Protein AF-A0A6S6QTD7-F1 (afdb_monomer)

Mean predicted aligned error: 13.38 Å

Solvent-accessible surface area (backbone atoms only — not comparable to full-atom values): 5968 Å² total; per-residue (Å²): 138,90,84,83,90,82,87,88,80,79,79,80,79,80,77,73,82,68,73,76,76,71,72,73,74,55,53,52,58,64,57,50,21,53,51,44,23,52,53,42,41,59,74,39,66,87,57,56,75,91,73,38,46,66,54,18,21,49,49,28,15,54,54,50,46,66,72,48,50,72,68,54,37,47,63,60,82,76,80,80,58,76,87,46,47,66,56,49,54,49,29,62,71,70,34,88

Organism: NCBI:txid708113

Radius of gyration: 25.22 Å; Cα contacts (8 Å, |Δi|>4): 68; chains: 1; bounding box: 74×58×28 Å

pLDDT: mean 73.03, std 16.03, range [39.91, 90.19]

Structure (mmCIF, N/CA/C/O backbone):
data_AF-A0A6S6QTD7-F1
#
_entry.id   AF-A0A6S6QTD7-F1
#
loop_
_atom_site.group_PDB
_atom_site.id
_atom_site.type_symbol
_atom_site.label_atom_id
_atom_site.label_alt_id
_atom_site.label_comp_id
_atom_site.label_asym_id
_atom_site.label_entity_id
_atom_site.label_seq_id
_atom_site.pdbx_PDB_ins_code
_atom_site.Cartn_x
_atom_site.Cartn_y
_atom_site.Cartn_z
_atom_site.occupancy
_atom_site.B_iso_or_equiv
_atom_site.auth_seq_id
_atom_site.auth_comp_id
_atom_site.auth_asym_id
_atom_site.auth_atom_id
_atom_site.pdbx_PDB_model_num
ATOM 1 N N . MET A 1 1 ? -60.990 -48.020 -7.948 1.00 46.41 1 MET A N 1
ATOM 2 C CA . MET A 1 1 ? -59.789 -48.473 -8.684 1.00 46.41 1 MET A CA 1
ATOM 3 C C . MET A 1 1 ? -59.445 -47.408 -9.712 1.00 46.41 1 MET A C 1
ATOM 5 O O . MET A 1 1 ? -60.365 -46.945 -10.368 1.00 46.41 1 MET A O 1
ATOM 9 N N . GLY A 1 2 ? -58.171 -47.035 -9.843 1.00 39.91 2 GLY A N 1
ATOM 10 C CA . GLY A 1 2 ? -57.688 -46.174 -10.932 1.00 39.91 2 GLY A CA 1
ATOM 11 C C . GLY A 1 2 ? -57.100 -44.853 -10.446 1.00 39.91 2 GLY A C 1
ATOM 12 O O . GLY A 1 2 ? -57.818 -43.980 -9.982 1.00 39.91 2 GLY A O 1
ATOM 13 N N . ALA A 1 3 ? -55.779 -44.754 -10.524 1.00 49.78 3 ALA A N 1
ATOM 14 C CA . ALA A 1 3 ? -54.942 -43.672 -10.034 1.00 49.78 3 ALA A CA 1
ATOM 15 C C . ALA A 1 3 ? -54.551 -42.664 -11.142 1.00 49.78 3 ALA A C 1
ATOM 17 O O . ALA A 1 3 ? -54.770 -42.921 -12.319 1.00 49.78 3 ALA A O 1
ATOM 18 N N . MET A 1 4 ? -53.817 -41.624 -10.713 1.00 49.19 4 MET A N 1
ATOM 19 C CA . MET A 1 4 ? -52.742 -40.901 -11.431 1.00 49.19 4 MET A CA 1
ATOM 20 C C . MET A 1 4 ? -53.041 -39.522 -12.062 1.00 49.19 4 MET A C 1
ATOM 22 O O . MET A 1 4 ? -53.632 -39.408 -13.123 1.00 49.19 4 MET A O 1
ATOM 26 N N . LYS A 1 5 ? -52.439 -38.511 -11.404 1.00 49.53 5 LYS A N 1
ATOM 27 C CA . LYS A 1 5 ? -51.551 -37.440 -11.923 1.00 49.53 5 LYS A CA 1
ATOM 28 C C . LYS A 1 5 ? -52.019 -36.533 -13.078 1.00 49.53 5 LYS A C 1
ATOM 30 O O . LYS A 1 5 ? -52.040 -36.961 -14.220 1.00 49.53 5 LYS A O 1
ATOM 35 N N . ALA A 1 6 ? -52.090 -35.228 -12.784 1.00 52.03 6 ALA A N 1
ATOM 36 C CA . ALA A 1 6 ? -51.254 -34.148 -13.362 1.00 52.03 6 ALA A CA 1
ATOM 37 C C . ALA A 1 6 ? -51.734 -32.805 -12.758 1.00 52.03 6 ALA A C 1
ATOM 39 O O . ALA A 1 6 ? -52.889 -32.444 -12.927 1.00 52.03 6 ALA A O 1
ATOM 40 N N . LEU A 1 7 ? -51.045 -32.177 -11.798 1.00 53.56 7 LEU A N 1
ATOM 41 C CA . LEU A 1 7 ? -49.888 -31.2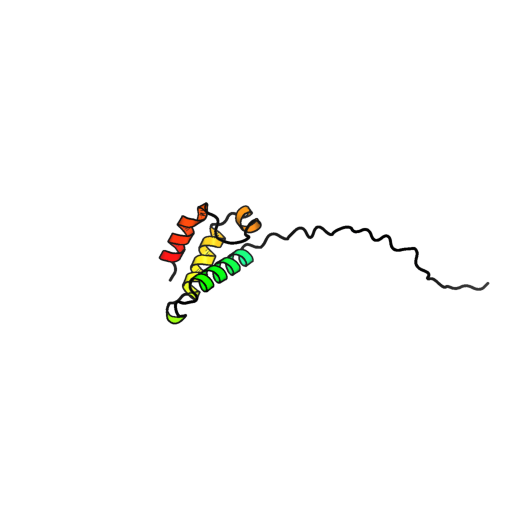75 -11.936 1.00 53.56 7 LEU A CA 1
ATOM 42 C C . LEU A 1 7 ? -50.042 -30.153 -12.979 1.00 53.56 7 LEU A C 1
ATOM 44 O O . LEU A 1 7 ? -50.115 -30.419 -14.172 1.00 53.56 7 LEU A O 1
ATOM 48 N N . ALA A 1 8 ? -49.874 -28.931 -12.456 1.00 47.97 8 ALA A N 1
ATOM 49 C CA . ALA A 1 8 ? -49.369 -27.707 -13.088 1.00 47.97 8 ALA A CA 1
ATOM 50 C C . ALA A 1 8 ? -50.404 -26.648 -13.500 1.00 47.97 8 ALA A C 1
ATOM 52 O O . ALA A 1 8 ? -51.315 -26.896 -14.279 1.00 47.97 8 ALA A O 1
ATOM 53 N N . GLY A 1 9 ? -50.192 -25.423 -13.006 1.00 45.81 9 GLY A N 1
ATOM 54 C CA . GLY A 1 9 ? -50.913 -24.249 -13.493 1.00 45.81 9 GLY A CA 1
ATOM 55 C C . GLY A 1 9 ? -50.733 -22.960 -12.693 1.00 45.81 9 GLY A C 1
ATOM 56 O O . GLY A 1 9 ? -51.718 -22.2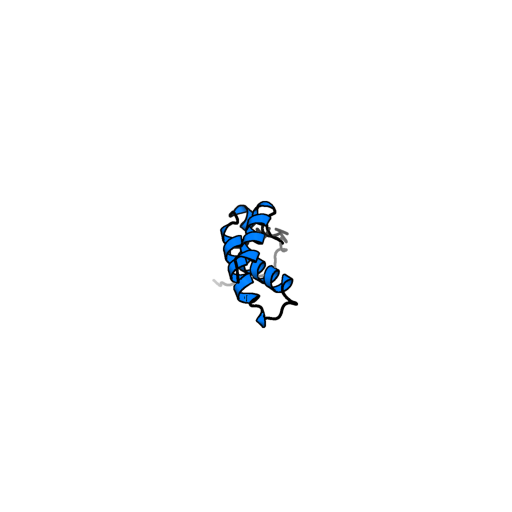85 -12.451 1.00 45.81 9 GLY A O 1
ATOM 57 N N . LEU A 1 10 ? -49.502 -22.656 -12.260 1.00 42.59 10 LEU A N 1
ATOM 58 C CA . LEU A 1 10 ? -48.988 -21.332 -11.861 1.00 42.59 10 LEU A CA 1
ATOM 59 C C . LEU A 1 10 ? -49.917 -20.400 -11.055 1.00 42.59 10 LEU A C 1
ATOM 61 O O . LEU A 1 10 ? -50.534 -19.477 -11.583 1.00 42.59 10 LEU A O 1
ATOM 65 N N . ALA A 1 11 ? -49.878 -20.558 -9.730 1.00 52.94 11 ALA A N 1
ATOM 66 C CA . ALA A 1 11 ? -50.198 -19.468 -8.818 1.00 52.94 11 ALA A CA 1
ATOM 67 C C . ALA A 1 11 ? -49.223 -18.302 -9.055 1.00 52.94 11 ALA A C 1
ATOM 69 O O . ALA A 1 11 ? -48.006 -18.500 -9.115 1.00 52.94 11 ALA A O 1
ATOM 70 N N . LEU A 1 12 ? -49.795 -17.108 -9.221 1.00 52.38 12 LEU A N 1
ATOM 71 C CA . LEU A 1 12 ? -49.109 -15.848 -9.465 1.00 52.38 12 LEU A CA 1
ATOM 72 C C . LEU A 1 12 ? -47.885 -15.678 -8.563 1.00 52.38 12 LEU A C 1
ATOM 74 O O . LEU A 1 12 ? -47.977 -15.707 -7.335 1.00 52.38 12 LEU A O 1
ATOM 78 N N . GLY A 1 13 ? -46.744 -15.484 -9.222 1.00 44.25 13 GLY A N 1
ATOM 79 C CA . GLY A 1 13 ? -45.463 -15.218 -8.599 1.00 44.25 13 GLY A CA 1
ATOM 80 C C . GLY A 1 13 ? -45.547 -14.008 -7.682 1.00 44.25 13 GLY A C 1
ATOM 81 O O . GLY A 1 13 ? -45.736 -12.875 -8.120 1.00 44.25 13 GLY A O 1
ATOM 82 N N . ILE A 1 14 ? -45.353 -14.269 -6.395 1.00 56.28 14 ILE 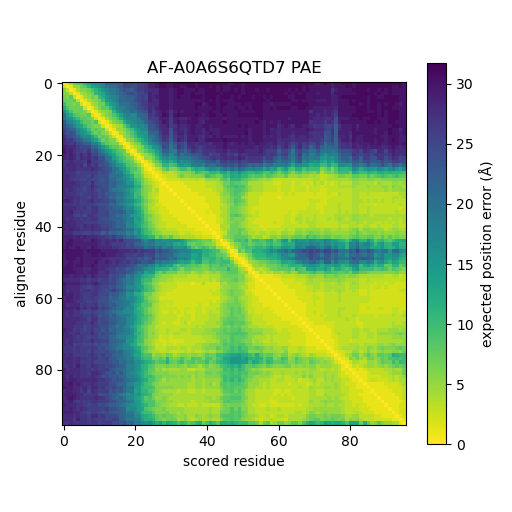A N 1
ATOM 83 C CA . ILE A 1 14 ? -44.971 -13.262 -5.421 1.00 56.28 14 ILE A CA 1
ATOM 84 C C . ILE A 1 14 ? -43.563 -12.814 -5.827 1.00 56.28 14 ILE A C 1
ATOM 86 O O . ILE A 1 14 ? -42.568 -13.453 -5.483 1.00 56.28 14 ILE A O 1
ATOM 90 N N . VAL A 1 15 ? -43.470 -11.731 -6.600 1.00 50.19 15 VAL A N 1
ATOM 91 C CA . VAL A 1 15 ? -42.208 -11.018 -6.813 1.00 50.19 15 VAL A CA 1
ATOM 92 C C . VAL A 1 15 ? -41.919 -10.271 -5.517 1.00 50.19 15 VAL A C 1
ATOM 94 O O . VAL A 1 15 ? -42.193 -9.082 -5.371 1.00 50.19 15 VAL A O 1
ATOM 97 N N . VAL A 1 16 ? -41.398 -10.999 -4.531 1.00 55.34 16 VAL A N 1
ATOM 98 C CA . VAL A 1 16 ? -40.675 -10.384 -3.426 1.00 55.34 16 VAL A CA 1
ATOM 99 C C . VAL A 1 16 ? -39.446 -9.758 -4.079 1.00 55.34 16 VAL A C 1
ATOM 101 O O . VAL A 1 16 ? -38.474 -10.454 -4.365 1.00 55.34 16 VAL A O 1
ATOM 104 N N . LEU A 1 17 ? -39.487 -8.447 -4.341 1.00 51.94 17 LEU A N 1
ATOM 105 C CA . LEU A 1 17 ? -38.288 -7.624 -4.520 1.00 51.94 17 LEU A CA 1
ATOM 106 C C . LEU A 1 17 ? -37.537 -7.575 -3.180 1.00 51.94 17 LEU A C 1
ATOM 108 O O . LEU A 1 17 ? -37.367 -6.532 -2.556 1.00 51.94 17 LEU A O 1
ATOM 112 N N . GLY A 1 18 ? -37.104 -8.741 -2.709 1.00 50.78 18 GLY A N 1
ATOM 113 C CA . GLY A 1 18 ? -36.057 -8.873 -1.727 1.00 50.78 18 GLY A CA 1
ATOM 114 C C . GLY A 1 18 ? -34.794 -8.523 -2.476 1.00 50.78 18 GLY A C 1
ATOM 115 O O . GLY A 1 18 ? -34.142 -9.403 -3.029 1.00 50.78 18 GLY A O 1
ATOM 116 N N . GLY A 1 19 ? -34.504 -7.223 -2.567 1.00 50.00 19 GLY A N 1
ATOM 117 C CA . GLY A 1 19 ? -33.187 -6.753 -2.944 1.00 50.00 19 GLY A CA 1
ATOM 118 C C . GLY A 1 19 ? -32.217 -7.474 -2.029 1.00 50.00 19 GLY A C 1
ATOM 119 O O . GLY A 1 19 ? -32.136 -7.170 -0.841 1.00 50.00 19 GLY A O 1
ATOM 120 N N . THR A 1 20 ? -31.552 -8.497 -2.559 1.00 51.44 20 THR A N 1
ATOM 121 C CA . THR A 1 20 ? -30.438 -9.131 -1.888 1.00 51.44 20 THR A CA 1
ATOM 122 C C . THR A 1 20 ? -29.443 -8.008 -1.706 1.00 51.44 20 THR A C 1
ATOM 124 O O . THR A 1 20 ? -28.783 -7.594 -2.662 1.00 51.44 20 THR A O 1
ATOM 127 N N . ALA A 1 21 ? -29.399 -7.452 -0.497 1.00 50.47 21 ALA A N 1
ATOM 128 C CA . ALA A 1 21 ? -28.260 -6.706 -0.035 1.00 50.47 21 ALA A CA 1
ATOM 129 C C . ALA A 1 21 ? -27.108 -7.701 -0.136 1.00 50.47 21 ALA A C 1
ATOM 131 O O . ALA A 1 21 ? -26.882 -8.513 0.758 1.00 50.47 21 ALA A O 1
ATOM 132 N N . VAL A 1 22 ? -26.453 -7.713 -1.296 1.00 51.94 22 VAL A N 1
ATOM 133 C CA . VAL A 1 22 ? -25.128 -8.276 -1.458 1.00 51.94 22 VAL A CA 1
ATOM 134 C C . VAL A 1 22 ? -24.302 -7.484 -0.469 1.00 51.94 22 VAL A C 1
ATOM 136 O O . VAL A 1 22 ? -23.897 -6.355 -0.739 1.00 51.94 22 VAL A O 1
ATOM 139 N N . ALA A 1 23 ? -24.182 -8.032 0.740 1.00 52.72 23 ALA A N 1
ATOM 140 C CA . ALA A 1 23 ? -23.248 -7.566 1.733 1.00 52.72 23 ALA A CA 1
ATOM 141 C C . ALA A 1 23 ? -21.911 -7.557 1.003 1.00 52.72 23 ALA A C 1
ATOM 143 O O . ALA A 1 23 ? -21.394 -8.616 0.646 1.00 52.72 23 ALA A O 1
ATOM 144 N N . ALA A 1 24 ? -21.454 -6.360 0.631 1.00 61.75 24 ALA A N 1
ATOM 145 C CA . ALA A 1 24 ? -20.254 -6.195 -0.159 1.00 61.75 24 ALA A CA 1
ATOM 146 C C . ALA A 1 24 ? -19.132 -6.842 0.645 1.00 61.75 24 ALA A C 1
ATOM 148 O O . ALA A 1 24 ? -18.755 -6.324 1.696 1.00 61.75 24 ALA A O 1
ATOM 149 N N . VAL A 1 25 ? -18.686 -8.019 0.198 1.00 67.06 25 VAL A N 1
ATOM 150 C CA . VAL A 1 25 ? -17.635 -8.762 0.882 1.00 67.06 25 VAL A CA 1
ATOM 151 C C . VAL A 1 25 ? -16.441 -7.815 0.955 1.00 67.06 25 VAL A C 1
ATOM 153 O O . VAL A 1 25 ? -16.002 -7.332 -0.097 1.00 67.06 25 VAL A O 1
ATOM 156 N N . PRO A 1 26 ? -15.965 -7.468 2.165 1.00 72.19 26 PRO A N 1
ATOM 157 C CA . PRO A 1 26 ? -14.855 -6.546 2.291 1.00 72.19 26 PRO A CA 1
ATOM 158 C C . PRO A 1 26 ? -13.655 -7.129 1.539 1.00 72.19 26 PRO A C 1
ATOM 160 O O . PRO A 1 26 ? -13.428 -8.344 1.593 1.00 72.19 26 PRO A O 1
ATOM 163 N N . PRO A 1 27 ? -12.901 -6.300 0.800 1.00 78.50 27 PRO A N 1
ATOM 164 C CA . PRO A 1 27 ? -11.766 -6.793 0.043 1.00 78.50 27 PRO A CA 1
ATOM 165 C C . PRO A 1 27 ? -10.755 -7.421 1.000 1.00 78.50 27 PRO A C 1
ATOM 167 O O . PRO A 1 27 ? -10.505 -6.916 2.096 1.00 78.50 27 PRO A O 1
ATOM 170 N N . THR A 1 28 ? -10.157 -8.533 0.582 1.00 87.00 28 THR A N 1
ATOM 171 C CA . THR A 1 28 ? -9.084 -9.158 1.355 1.00 87.00 28 THR A CA 1
ATOM 172 C C . THR A 1 28 ? -7.819 -8.303 1.289 1.00 87.00 28 THR A C 1
ATOM 174 O O . THR A 1 28 ? -7.621 -7.512 0.361 1.00 87.00 28 THR A O 1
ATOM 177 N N . ARG A 1 29 ? -6.911 -8.482 2.256 1.00 85.56 29 ARG A N 1
ATOM 178 C CA . ARG A 1 29 ? -5.627 -7.761 2.290 1.00 85.56 29 ARG A CA 1
ATOM 179 C C . ARG A 1 29 ? -4.807 -7.986 1.008 1.00 85.56 29 ARG A C 1
ATOM 181 O O . ARG A 1 29 ? -4.162 -7.053 0.538 1.00 85.56 29 ARG A O 1
ATOM 188 N N . ASP A 1 30 ? -4.906 -9.168 0.395 1.00 86.50 30 ASP A N 1
ATOM 189 C CA . ASP A 1 30 ? -4.309 -9.458 -0.916 1.00 86.50 30 ASP A CA 1
ATOM 190 C C . ASP A 1 30 ? -4.924 -8.635 -2.051 1.00 86.50 30 ASP A C 1
ATOM 192 O O . ASP A 1 30 ? -4.192 -8.058 -2.852 1.00 86.50 30 ASP A O 1
ATOM 196 N N . GLN A 1 31 ? -6.252 -8.495 -2.100 1.00 86.69 31 GLN A N 1
ATOM 197 C CA . GLN A 1 31 ? -6.892 -7.637 -3.103 1.00 86.69 31 GLN A CA 1
ATOM 198 C C . GLN A 1 31 ? -6.472 -6.173 -2.946 1.00 86.69 31 GLN A C 1
ATOM 200 O O . GLN A 1 31 ? -6.220 -5.487 -3.937 1.00 86.69 31 GLN A O 1
ATOM 205 N N . VAL A 1 32 ? -6.351 -5.693 -1.705 1.00 88.00 32 VAL A N 1
ATOM 206 C CA . VAL A 1 32 ? -5.836 -4.347 -1.421 1.00 88.00 32 VAL A CA 1
ATOM 207 C C . VAL A 1 32 ? -4.385 -4.211 -1.881 1.00 88.00 32 VAL A C 1
ATOM 209 O O . VAL A 1 32 ? -4.045 -3.222 -2.529 1.00 88.00 32 VAL A O 1
ATOM 212 N N . ARG A 1 33 ? -3.541 -5.219 -1.632 1.00 88.69 33 ARG A N 1
ATOM 213 C CA . ARG A 1 33 ? -2.149 -5.252 -2.098 1.00 88.69 33 ARG A CA 1
ATOM 214 C C . ARG A 1 33 ? -2.056 -5.170 -3.621 1.00 88.69 33 ARG A C 1
ATOM 216 O O . ARG A 1 33 ? -1.300 -4.350 -4.129 1.00 88.69 33 ARG A O 1
ATOM 223 N N . VAL A 1 34 ? -2.837 -5.969 -4.348 1.00 87.56 34 VAL A N 1
ATOM 224 C CA . VAL A 1 34 ? -2.859 -5.947 -5.821 1.00 87.56 34 VAL A CA 1
ATOM 225 C C . VAL A 1 34 ? -3.311 -4.580 -6.336 1.00 87.56 34 VAL A C 1
ATOM 227 O O . VAL A 1 34 ? -2.655 -4.008 -7.199 1.00 87.56 34 VAL A O 1
ATOM 230 N N . LYS A 1 35 ? -4.353 -3.983 -5.745 1.00 87.00 35 LYS A N 1
ATOM 231 C CA . LYS A 1 35 ? -4.793 -2.628 -6.117 1.00 87.00 35 LYS A CA 1
ATOM 232 C C . LYS A 1 35 ? -3.736 -1.557 -5.838 1.00 87.00 35 LYS A C 1
ATOM 234 O O . LYS A 1 35 ? -3.594 -0.629 -6.627 1.00 87.00 35 LYS A O 1
ATOM 239 N N . LEU A 1 36 ? -3.010 -1.651 -4.723 1.00 88.12 36 LEU A N 1
ATOM 240 C CA . LEU A 1 36 ? -1.903 -0.741 -4.407 1.00 88.12 36 LEU A CA 1
ATOM 241 C C . LEU A 1 36 ? -0.746 -0.893 -5.398 1.00 88.12 36 LEU A C 1
ATOM 243 O O . LEU A 1 36 ? -0.145 0.111 -5.779 1.00 88.12 36 LEU A O 1
ATOM 247 N N . LEU A 1 37 ? -0.455 -2.127 -5.817 1.00 87.75 37 LEU A N 1
ATOM 248 C CA . LEU A 1 37 ? 0.541 -2.424 -6.839 1.00 87.75 37 LEU A CA 1
ATOM 249 C C . LEU A 1 37 ? 0.140 -1.789 -8.170 1.00 87.75 37 LEU A C 1
ATOM 251 O O . LEU A 1 37 ? 0.922 -1.007 -8.700 1.00 87.75 37 LEU A O 1
ATOM 255 N N . ASP A 1 38 ? -1.084 -2.028 -8.647 1.00 84.81 38 ASP A N 1
ATOM 256 C CA . ASP A 1 38 ? -1.600 -1.430 -9.885 1.00 84.81 38 ASP A CA 1
ATOM 257 C C . ASP A 1 38 ? -1.552 0.096 -9.838 1.00 84.81 38 ASP A C 1
ATOM 259 O O . ASP A 1 38 ? -1.057 0.730 -10.761 1.00 84.81 38 ASP A O 1
ATOM 263 N N . GLN A 1 39 ? -2.011 0.714 -8.746 1.00 83.56 39 GLN A N 1
ATOM 264 C CA . GLN A 1 39 ? -1.954 2.171 -8.595 1.00 83.56 39 GLN A CA 1
ATOM 265 C C . GLN A 1 39 ? -0.514 2.696 -8.619 1.00 83.56 39 GLN A C 1
ATOM 267 O O . GLN A 1 39 ? -0.254 3.734 -9.224 1.00 83.56 39 GLN A O 1
ATOM 272 N N . CYS A 1 40 ? 0.427 1.989 -7.988 1.00 85.06 40 CYS A N 1
ATOM 273 C CA . CYS A 1 40 ? 1.836 2.360 -8.024 1.00 85.06 40 CYS A CA 1
ATOM 274 C C . CYS A 1 40 ? 2.409 2.232 -9.440 1.00 85.06 40 CYS A C 1
ATOM 276 O O . CYS A 1 40 ? 3.025 3.180 -9.928 1.00 85.06 40 CYS A O 1
ATOM 278 N N . VAL A 1 41 ? 2.161 1.111 -10.122 1.00 83.25 41 VAL A N 1
ATOM 279 C CA . VAL A 1 41 ? 2.635 0.866 -11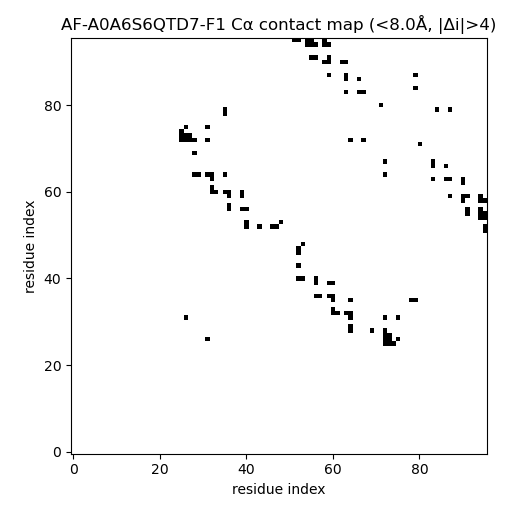.489 1.00 83.25 41 VAL A CA 1
ATOM 280 C C . VAL A 1 41 ? 2.034 1.881 -12.456 1.00 83.25 41 VAL A C 1
ATOM 282 O O . VAL A 1 41 ? 2.779 2.467 -13.227 1.00 83.25 41 VAL A O 1
ATOM 285 N N . LEU A 1 42 ? 0.737 2.184 -12.359 1.00 80.88 42 LEU A N 1
ATOM 286 C CA . LEU A 1 42 ? 0.070 3.223 -13.154 1.00 80.88 42 LEU A CA 1
ATOM 287 C C . LEU A 1 42 ? 0.584 4.633 -12.828 1.00 80.88 42 LEU A C 1
ATOM 289 O O . LEU A 1 42 ? 0.700 5.470 -13.713 1.00 80.88 42 LEU A O 1
ATOM 293 N N . SER A 1 43 ? 0.942 4.927 -11.574 1.00 78.94 43 SER A N 1
ATOM 294 C CA . SER A 1 43 ? 1.580 6.214 -11.244 1.00 78.94 43 SER A CA 1
ATOM 295 C C . SER A 1 43 ? 2.993 6.334 -11.827 1.00 78.94 43 SER A C 1
ATOM 297 O O . SER A 1 43 ? 3.497 7.435 -12.037 1.00 78.94 43 SER A O 1
ATOM 299 N N . GLN A 1 44 ? 3.624 5.189 -12.085 1.00 73.44 44 GLN A N 1
ATOM 300 C CA . GLN A 1 44 ? 4.956 5.068 -12.659 1.00 73.44 44 GLN A CA 1
ATOM 301 C C . GLN A 1 44 ? 4.908 4.752 -14.161 1.00 73.44 44 GLN A C 1
ATOM 303 O O . GLN A 1 44 ? 5.966 4.726 -14.781 1.00 73.44 44 GLN A O 1
ATOM 308 N N . SER A 1 45 ? 3.728 4.547 -14.764 1.00 60.97 45 SER A N 1
ATOM 309 C CA . SER A 1 45 ? 3.577 4.232 -16.185 1.00 60.97 45 SER A CA 1
ATOM 310 C C . SER A 1 45 ? 3.911 5.485 -16.988 1.00 60.97 45 SER A C 1
ATOM 312 O O . SER A 1 45 ? 3.140 6.440 -17.038 1.00 60.97 45 SER A O 1
ATOM 314 N N . GLY A 1 46 ? 5.132 5.513 -17.511 1.00 57.88 46 GLY A N 1
ATOM 315 C CA . GLY A 1 46 ? 5.814 6.706 -18.023 1.00 57.88 46 GLY A CA 1
ATOM 316 C C . GLY A 1 46 ? 7.300 6.713 -17.649 1.00 57.88 46 GLY A C 1
ATOM 317 O O . GLY A 1 46 ? 8.124 7.284 -18.356 1.00 57.88 46 GLY A O 1
ATOM 318 N N . LYS A 1 47 ? 7.670 6.001 -16.580 1.00 57.09 47 LYS A N 1
ATOM 319 C CA . LYS A 1 47 ? 9.035 5.565 -16.280 1.00 57.09 47 LYS A CA 1
ATOM 320 C C . LYS A 1 47 ? 9.199 4.154 -16.848 1.00 57.09 47 LYS A C 1
ATOM 322 O O . LYS A 1 47 ? 8.446 3.270 -16.461 1.00 57.09 47 LYS A O 1
ATOM 327 N N . SER A 1 48 ? 10.118 3.957 -17.802 1.00 48.34 48 SER A N 1
ATOM 328 C CA . SER A 1 48 ? 10.326 2.653 -18.464 1.00 48.34 48 SER A CA 1
ATOM 329 C C . SER A 1 48 ? 10.436 1.495 -17.471 1.00 48.34 48 SER A C 1
ATOM 331 O O . SER A 1 48 ? 11.022 1.661 -16.401 1.00 48.34 48 SER A O 1
ATOM 333 N N . ASP A 1 49 ? 9.995 0.302 -17.883 1.00 52.31 49 ASP A N 1
ATOM 334 C CA . ASP A 1 49 ? 10.217 -0.970 -17.175 1.00 52.31 49 ASP A CA 1
ATOM 335 C C . ASP A 1 49 ? 11.694 -1.171 -16.778 1.00 52.31 49 ASP A C 1
ATOM 337 O O . ASP A 1 49 ? 12.001 -1.729 -15.723 1.00 52.31 49 ASP A O 1
ATOM 341 N N . SER A 1 50 ? 12.611 -0.589 -17.560 1.00 50.31 50 SER A N 1
ATOM 342 C CA . SER A 1 50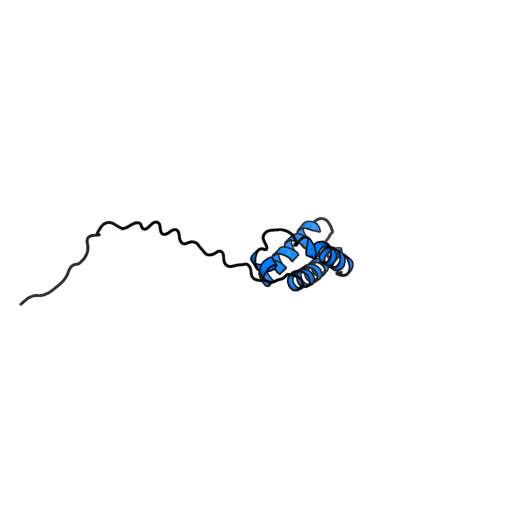 ? 14.056 -0.496 -17.316 1.00 50.31 50 SER A CA 1
ATOM 343 C C . SER A 1 50 ? 14.452 0.209 -16.006 1.00 50.31 50 SER A C 1
ATOM 345 O O . SER A 1 50 ? 15.597 0.090 -15.582 1.00 50.31 50 SER A O 1
ATOM 347 N N . GLN A 1 51 ? 13.543 0.949 -15.358 1.00 55.41 51 GLN A N 1
ATOM 348 C CA . GLN A 1 51 ? 13.769 1.640 -14.078 1.00 55.41 51 GLN A CA 1
ATOM 349 C C . GLN A 1 51 ? 13.332 0.820 -12.850 1.00 55.41 51 GLN A C 1
ATOM 351 O O . GLN A 1 51 ? 13.344 1.347 -11.738 1.00 55.41 51 GLN A O 1
ATOM 356 N N . GLY A 1 52 ? 12.916 -0.442 -13.020 1.00 63.16 52 GLY A N 1
ATOM 357 C CA . GLY A 1 52 ? 12.545 -1.303 -11.890 1.00 63.16 52 GLY A CA 1
ATOM 358 C C . GLY A 1 52 ? 11.205 -0.937 -11.239 1.00 63.16 52 GLY A C 1
ATOM 359 O O . GLY A 1 52 ? 10.981 -1.218 -10.063 1.00 63.16 52 GLY A O 1
ATOM 360 N N . ALA A 1 53 ? 10.279 -0.326 -11.988 1.00 68.00 53 ALA A N 1
ATOM 361 C CA . ALA A 1 53 ? 8.978 0.086 -11.453 1.00 68.00 53 ALA A CA 1
ATOM 362 C C . ALA A 1 53 ? 8.170 -1.094 -10.871 1.00 68.00 53 ALA A C 1
ATOM 364 O O . ALA A 1 53 ? 7.545 -0.942 -9.823 1.00 68.00 53 ALA A O 1
ATOM 365 N N . GLY A 1 54 ? 8.236 -2.279 -11.490 1.00 75.12 54 GLY A N 1
ATOM 366 C CA . GLY A 1 54 ? 7.568 -3.495 -11.006 1.00 75.12 54 GLY A CA 1
ATOM 367 C C . GLY A 1 54 ? 8.051 -3.964 -9.620 1.00 75.12 54 GLY A C 1
ATOM 368 O O . GLY A 1 54 ? 7.238 -4.022 -8.689 1.00 75.12 54 GLY A O 1
ATOM 369 N N . PRO A 1 55 ? 9.354 -4.267 -9.435 1.00 82.06 55 PRO A N 1
ATOM 370 C CA . PRO A 1 55 ? 9.926 -4.640 -8.135 1.00 82.06 55 PRO A CA 1
ATOM 371 C C . PRO A 1 55 ? 9.672 -3.594 -7.044 1.00 82.06 55 PRO A C 1
ATOM 373 O O . PRO A 1 55 ? 9.173 -3.922 -5.960 1.00 82.06 55 PRO A O 1
ATOM 376 N N . LYS A 1 56 ? 9.888 -2.317 -7.375 1.00 84.31 56 LYS A N 1
ATOM 377 C CA . LYS A 1 56 ? 9.635 -1.190 -6.482 1.00 84.31 56 LYS A CA 1
ATOM 378 C C . LYS A 1 56 ? 8.185 -1.136 -6.009 1.00 84.31 56 LYS A C 1
ATOM 380 O O . LYS A 1 56 ? 7.928 -1.037 -4.807 1.00 84.31 56 LYS A O 1
ATOM 385 N N . CYS A 1 57 ? 7.232 -1.236 -6.934 1.00 86.06 57 CYS A N 1
ATOM 386 C CA . CYS A 1 57 ? 5.808 -1.204 -6.616 1.00 86.06 57 CYS A CA 1
ATOM 387 C C . CYS A 1 57 ? 5.333 -2.452 -5.868 1.00 86.06 57 CYS A C 1
ATOM 389 O O . CYS A 1 57 ? 4.447 -2.354 -5.020 1.00 86.06 57 CYS A O 1
ATOM 391 N N . THR A 1 58 ? 5.961 -3.603 -6.103 1.00 87.75 58 THR A N 1
ATOM 392 C CA . THR A 1 58 ? 5.684 -4.838 -5.358 1.00 87.75 58 THR A CA 1
ATOM 393 C C . THR A 1 58 ? 6.104 -4.707 -3.893 1.00 87.75 58 THR A C 1
ATOM 395 O O . THR A 1 58 ? 5.315 -4.997 -2.991 1.00 87.75 58 THR A O 1
ATOM 398 N N . CYS A 1 59 ? 7.319 -4.208 -3.643 1.00 88.38 59 CYS A N 1
ATOM 399 C CA . CYS A 1 59 ? 7.812 -3.920 -2.295 1.00 88.38 59 CYS A CA 1
ATOM 400 C C . CYS A 1 59 ? 6.942 -2.866 -1.588 1.00 88.38 59 CYS A C 1
ATOM 402 O O . CYS A 1 59 ? 6.562 -3.050 -0.428 1.00 88.38 59 CYS A O 1
ATOM 404 N N . TYR A 1 60 ? 6.568 -1.799 -2.302 1.00 90.19 60 TYR A N 1
ATOM 405 C CA . TYR A 1 60 ? 5.678 -0.756 -1.798 1.00 90.19 60 TYR A CA 1
ATOM 406 C C . TYR A 1 60 ? 4.322 -1.329 -1.371 1.00 90.19 60 TYR A C 1
ATOM 408 O O . TYR A 1 60 ? 3.912 -1.164 -0.221 1.00 90.19 60 TYR A O 1
ATOM 416 N N . ALA A 1 61 ? 3.653 -2.056 -2.268 1.00 90.12 61 ALA A N 1
ATOM 417 C CA . ALA A 1 61 ? 2.332 -2.609 -2.016 1.0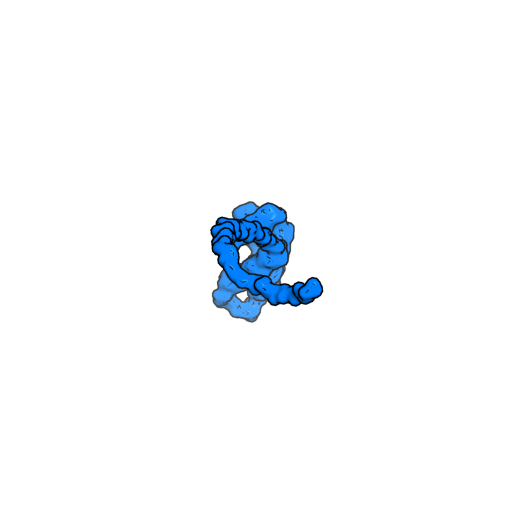0 90.12 61 ALA A CA 1
ATOM 418 C C . ALA A 1 61 ? 2.332 -3.550 -0.807 1.00 90.12 61 ALA A C 1
ATOM 420 O O . ALA A 1 61 ? 1.436 -3.458 0.027 1.00 90.12 61 ALA A O 1
ATOM 421 N N . ALA A 1 62 ? 3.361 -4.394 -0.669 1.00 89.69 62 ALA A N 1
ATOM 422 C CA . ALA A 1 62 ? 3.499 -5.313 0.457 1.00 89.69 62 ALA A CA 1
ATOM 423 C C . ALA A 1 62 ? 3.692 -4.596 1.804 1.00 89.69 62 ALA A C 1
ATOM 425 O O . ALA A 1 62 ? 3.061 -4.975 2.794 1.00 89.69 62 ALA A O 1
ATOM 426 N N . LYS A 1 63 ? 4.537 -3.554 1.860 1.00 90.00 63 LYS A N 1
ATOM 427 C CA . LYS A 1 63 ? 4.737 -2.766 3.089 1.00 90.00 63 LYS A CA 1
ATOM 428 C C . LYS A 1 63 ? 3.449 -2.068 3.513 1.00 90.00 63 LYS A C 1
ATOM 430 O O . LYS A 1 63 ? 3.056 -2.159 4.674 1.00 90.00 63 LYS A O 1
ATOM 435 N N . ILE A 1 64 ? 2.769 -1.424 2.569 1.00 90.06 64 ILE A N 1
ATOM 436 C CA . ILE A 1 64 ? 1.568 -0.645 2.866 1.00 90.06 64 ILE A CA 1
ATOM 437 C C . ILE A 1 64 ? 0.389 -1.541 3.220 1.00 90.06 64 ILE A C 1
ATOM 439 O O . ILE A 1 64 ? -0.249 -1.301 4.240 1.00 90.06 64 ILE A O 1
ATOM 443 N N . SER A 1 65 ? 0.149 -2.631 2.485 1.00 89.50 65 SER A N 1
ATOM 444 C CA . SER A 1 65 ? -0.920 -3.574 2.837 1.00 89.50 65 SER A CA 1
ATOM 445 C C . SER A 1 65 ? -0.726 -4.193 4.227 1.00 89.50 65 SER A C 1
ATOM 447 O O . SER A 1 65 ? -1.704 -4.526 4.894 1.00 89.50 65 SER A O 1
ATOM 449 N N . LYS A 1 66 ? 0.529 -4.350 4.676 1.00 88.62 66 LYS A N 1
ATOM 450 C CA . LYS A 1 66 ? 0.860 -4.857 6.016 1.00 88.62 66 LYS A CA 1
ATOM 451 C C . LYS A 1 66 ? 0.670 -3.804 7.113 1.00 88.62 66 LYS A C 1
ATOM 453 O O . LYS A 1 66 ? 0.293 -4.167 8.220 1.00 88.62 66 LYS A O 1
ATOM 458 N N . ALA A 1 67 ? 0.911 -2.527 6.816 1.00 88.56 67 ALA A N 1
ATOM 459 C CA . ALA A 1 67 ? 0.722 -1.424 7.761 1.00 88.56 67 ALA A CA 1
ATOM 460 C C . ALA A 1 67 ? -0.757 -1.028 7.951 1.00 88.56 67 ALA A C 1
ATOM 462 O O . ALA A 1 67 ? -1.108 -0.398 8.952 1.00 88.56 67 ALA A O 1
ATOM 463 N N . MET A 1 68 ? -1.630 -1.397 7.007 1.00 87.12 68 MET A N 1
ATOM 464 C CA . MET A 1 68 ? -3.073 -1.156 7.093 1.00 87.12 68 MET A CA 1
ATOM 465 C C . MET A 1 68 ? -3.734 -1.990 8.190 1.00 87.12 68 MET A C 1
ATOM 467 O O . MET A 1 68 ? -3.482 -3.194 8.307 1.00 87.12 68 MET A O 1
ATOM 471 N N . THR A 1 69 ? -4.633 -1.360 8.950 1.00 89.31 69 THR A N 1
ATOM 472 C CA . THR A 1 69 ? -5.524 -2.083 9.866 1.00 89.31 69 THR A CA 1
ATOM 473 C C . THR A 1 69 ? -6.582 -2.848 9.077 1.00 89.31 69 THR A C 1
ATOM 475 O O . THR A 1 69 ? -6.867 -2.527 7.921 1.00 89.31 69 THR A O 1
ATOM 478 N N . ASP A 1 70 ? -7.204 -3.851 9.693 1.00 86.38 70 ASP A N 1
ATOM 479 C CA . ASP A 1 70 ? -8.249 -4.631 9.021 1.00 86.38 70 ASP A CA 1
ATOM 480 C C . ASP A 1 70 ? -9.472 -3.766 8.660 1.00 86.38 70 ASP A C 1
ATOM 482 O O . ASP A 1 70 ? -10.107 -3.988 7.632 1.00 86.38 70 ASP A O 1
ATOM 486 N N . GLU A 1 71 ? -9.748 -2.707 9.429 1.00 85.31 71 GLU A N 1
ATOM 487 C CA . GLU A 1 71 ? -10.780 -1.718 9.100 1.00 85.31 71 GLU A CA 1
ATOM 488 C C . GLU A 1 71 ? -10.437 -0.896 7.855 1.00 85.31 71 GLU A C 1
ATOM 490 O O . GLU A 1 71 ? -11.311 -0.605 7.038 1.00 85.31 71 GLU A O 1
ATOM 495 N N . GLU A 1 72 ? -9.172 -0.506 7.695 1.00 86.12 72 GLU A N 1
ATOM 496 C CA . GLU A 1 72 ? -8.716 0.218 6.511 1.00 86.12 72 GLU A CA 1
ATOM 497 C C . GLU A 1 72 ? -8.685 -0.677 5.280 1.00 86.12 72 GLU A C 1
ATOM 499 O O . GLU A 1 72 ? -9.009 -0.208 4.191 1.00 86.12 72 GLU A O 1
ATOM 504 N N . VAL A 1 73 ? -8.338 -1.955 5.454 1.00 86.38 73 VAL A N 1
ATOM 505 C CA . VAL A 1 73 ? -8.454 -2.978 4.413 1.00 86.38 73 VAL A CA 1
ATOM 506 C C . VAL A 1 73 ? -9.921 -3.119 4.005 1.00 86.38 73 VAL A C 1
ATOM 508 O O . VAL A 1 73 ? -10.238 -2.943 2.833 1.00 86.38 73 VAL A O 1
ATOM 511 N N . ALA A 1 74 ? -10.836 -3.314 4.957 1.00 84.5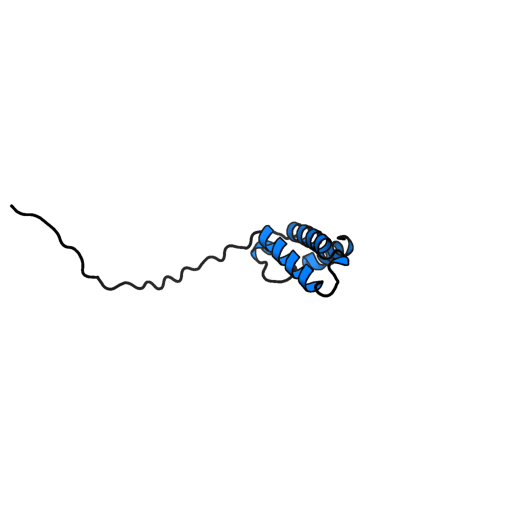6 74 ALA A N 1
ATOM 512 C CA . ALA A 1 74 ? -12.265 -3.470 4.684 1.00 84.56 74 ALA A CA 1
ATOM 513 C C . ALA A 1 74 ? -12.899 -2.232 4.024 1.00 84.56 74 ALA A C 1
ATOM 515 O O . ALA A 1 74 ? -13.814 -2.355 3.210 1.00 84.56 74 ALA A O 1
ATOM 516 N N . LYS A 1 75 ? -12.408 -1.030 4.348 1.00 83.88 75 LYS A N 1
ATOM 517 C CA . LYS A 1 75 ? -12.883 0.248 3.788 1.00 83.88 75 LYS A CA 1
ATOM 518 C C . LYS A 1 75 ? -12.058 0.726 2.588 1.00 83.88 75 LYS A C 1
ATOM 520 O O . LYS A 1 75 ? -12.289 1.836 2.099 1.00 83.88 75 LYS A O 1
ATOM 525 N N . PHE A 1 76 ? -11.116 -0.075 2.089 1.00 81.88 76 PHE A N 1
ATOM 526 C CA . PHE A 1 76 ? -10.228 0.326 1.005 1.00 81.88 76 PHE A CA 1
ATOM 527 C C . PHE A 1 76 ? -10.997 0.497 -0.313 1.00 81.88 76 PHE A C 1
ATOM 529 O O . PHE A 1 76 ? -11.396 -0.473 -0.959 1.00 81.88 76 PHE A O 1
ATOM 536 N N . LYS A 1 77 ? -11.190 1.751 -0.737 1.00 75.69 77 LYS A N 1
ATOM 537 C CA . LYS A 1 77 ? -11.828 2.089 -2.022 1.00 75.69 77 LYS A CA 1
ATOM 538 C C . LYS A 1 77 ? -10.815 2.550 -3.062 1.00 75.69 77 LYS A C 1
ATOM 540 O O . LYS A 1 77 ? -10.709 1.950 -4.130 1.00 75.69 77 LYS A O 1
ATOM 545 N N . LYS A 1 78 ? -10.087 3.624 -2.758 1.00 71.00 78 LYS A N 1
ATOM 546 C CA . LYS A 1 78 ? -9.086 4.229 -3.640 1.00 71.00 78 LYS A CA 1
ATOM 547 C C . LYS A 1 78 ? -8.101 5.040 -2.807 1.00 71.00 78 LYS A C 1
ATOM 549 O O . LYS A 1 78 ? -8.523 5.823 -1.961 1.00 71.00 78 LYS A O 1
ATOM 554 N N . GLY A 1 79 ? -6.814 4.888 -3.105 1.00 68.81 79 GLY A N 1
ATOM 555 C CA . GLY A 1 79 ? -5.748 5.610 -2.419 1.00 68.81 79 GLY A CA 1
ATOM 556 C C . GLY A 1 79 ? -5.434 5.059 -1.029 1.00 68.81 79 GLY A C 1
ATOM 557 O O . GLY A 1 79 ? -6.212 4.331 -0.415 1.00 68.81 79 GLY A O 1
ATOM 558 N N . ILE A 1 80 ? -4.243 5.397 -0.555 1.00 81.06 80 ILE A N 1
ATOM 559 C CA . ILE A 1 80 ? -3.763 5.042 0.778 1.00 81.06 80 ILE A CA 1
ATOM 560 C C . ILE A 1 80 ? -4.443 5.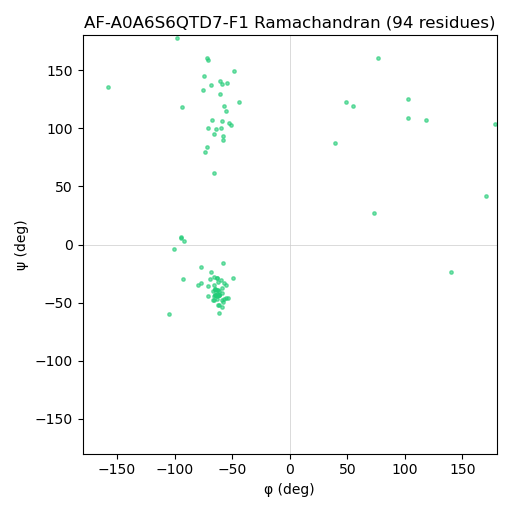901 1.855 1.00 81.06 80 ILE 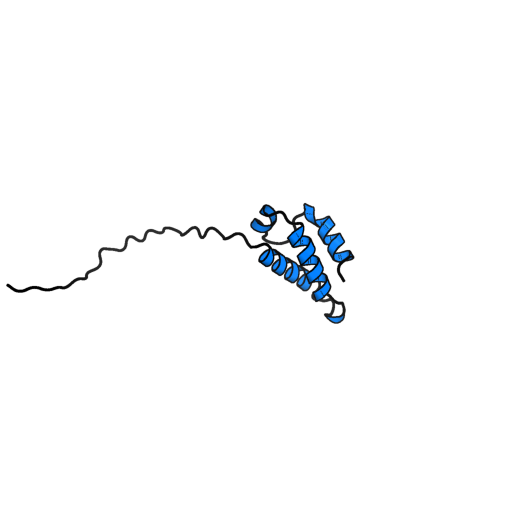A C 1
ATOM 562 O O . ILE A 1 80 ? -4.688 7.090 1.630 1.00 81.06 80 ILE A O 1
ATOM 566 N N . PRO A 1 81 ? -4.718 5.338 3.043 1.00 81.06 81 PRO A N 1
ATOM 567 C CA . PRO A 1 81 ? -5.141 6.114 4.199 1.00 81.06 81 PRO A CA 1
ATOM 568 C C . PRO A 1 81 ? -4.144 7.235 4.497 1.00 81.06 81 PRO A C 1
ATOM 570 O O . PRO A 1 81 ? -2.933 7.018 4.461 1.00 81.06 81 PRO A O 1
ATOM 573 N N . LYS A 1 82 ? -4.639 8.428 4.853 1.00 83.38 82 LYS A N 1
ATOM 574 C CA . LYS A 1 82 ? -3.780 9.594 5.139 1.00 83.38 82 LYS A CA 1
ATOM 575 C C . LYS A 1 82 ? -2.734 9.310 6.220 1.00 83.38 82 LYS A C 1
ATOM 577 O O . LYS A 1 82 ? -1.616 9.799 6.112 1.00 83.38 82 LYS A O 1
ATOM 582 N N . ARG A 1 83 ? -3.069 8.485 7.220 1.00 86.19 83 ARG A N 1
ATOM 583 C CA . ARG A 1 83 ? -2.127 8.095 8.282 1.00 86.19 83 ARG A CA 1
ATOM 584 C C . ARG A 1 83 ? -0.919 7.316 7.753 1.00 86.19 83 ARG A C 1
ATOM 586 O O . ARG A 1 83 ? 0.145 7.402 8.342 1.00 86.19 83 ARG A O 1
ATOM 593 N N . LEU A 1 84 ? -1.092 6.584 6.648 1.00 86.31 84 LEU A N 1
ATOM 594 C CA . LEU A 1 84 ? -0.052 5.785 5.999 1.00 86.31 84 LEU A CA 1
ATOM 595 C C . LEU A 1 84 ? 0.688 6.565 4.906 1.00 86.31 84 LEU A C 1
ATOM 597 O O . LEU A 1 84 ? 1.557 6.006 4.248 1.00 86.31 84 LEU A O 1
ATOM 601 N N . ALA A 1 85 ? 0.380 7.849 4.696 1.00 84.00 85 ALA A N 1
ATOM 602 C CA . ALA A 1 85 ? 1.147 8.707 3.796 1.00 84.00 85 ALA A CA 1
ATOM 603 C C . ALA A 1 85 ? 2.664 8.735 4.107 1.00 84.00 85 ALA A C 1
ATOM 605 O O . ALA A 1 85 ? 3.440 8.573 3.162 1.00 84.00 85 ALA A O 1
ATOM 606 N N . PRO A 1 86 ? 3.125 8.882 5.370 1.00 84.88 86 PRO A N 1
ATOM 607 C CA . PRO A 1 86 ? 4.557 8.814 5.683 1.00 84.88 86 PRO A CA 1
ATOM 608 C C . PRO A 1 86 ? 5.162 7.428 5.410 1.00 84.88 86 PRO A C 1
ATOM 610 O O . PRO A 1 86 ? 6.258 7.338 4.852 1.00 84.88 86 PRO A O 1
ATOM 613 N N . ASP A 1 87 ? 4.439 6.347 5.717 1.00 86.19 87 ASP A N 1
ATOM 614 C CA . ASP A 1 87 ? 4.879 4.979 5.412 1.00 86.19 87 ASP A CA 1
ATOM 615 C C . ASP A 1 87 ? 4.971 4.743 3.904 1.00 86.19 87 ASP A C 1
ATOM 617 O O . ASP A 1 87 ? 5.908 4.108 3.426 1.00 86.19 87 ASP A O 1
ATOM 621 N N . ALA A 1 88 ? 4.033 5.295 3.135 1.00 83.81 88 ALA A N 1
ATOM 622 C CA . ALA A 1 88 ? 4.007 5.220 1.682 1.00 83.81 88 ALA A CA 1
ATOM 623 C C . ALA A 1 88 ? 5.176 5.962 1.043 1.00 83.81 88 ALA A C 1
ATOM 625 O O . ALA A 1 88 ? 5.831 5.410 0.159 1.00 83.81 88 ALA A O 1
ATOM 626 N N . GLN A 1 89 ? 5.488 7.171 1.512 1.00 84.06 89 GLN A N 1
ATOM 627 C CA . GLN A 1 89 ? 6.667 7.907 1.053 1.00 84.06 89 GLN A CA 1
ATOM 628 C C . GLN A 1 89 ? 7.957 7.165 1.409 1.00 84.06 89 GLN A C 1
ATOM 630 O O . GLN A 1 89 ? 8.823 6.981 0.554 1.00 84.06 89 GLN A O 1
ATOM 635 N N . THR A 1 90 ? 8.054 6.656 2.639 1.00 86.56 90 THR A N 1
ATOM 636 C CA . THR A 1 90 ? 9.209 5.872 3.096 1.00 86.56 90 THR A CA 1
ATOM 637 C C . THR A 1 90 ? 9.373 4.596 2.276 1.00 86.56 90 THR A C 1
ATOM 639 O O . THR A 1 90 ? 10.481 4.262 1.855 1.00 86.56 90 THR A O 1
ATOM 642 N N . ALA A 1 91 ? 8.279 3.886 1.998 1.00 86.06 91 ALA A N 1
ATOM 643 C CA . ALA A 1 91 ? 8.277 2.692 1.167 1.00 86.06 91 ALA A CA 1
ATOM 644 C C . ALA A 1 91 ? 8.695 3.017 -0.273 1.00 86.06 91 ALA A C 1
ATOM 646 O O . ALA A 1 91 ? 9.549 2.327 -0.812 1.00 86.06 91 ALA A O 1
ATOM 647 N N . LEU A 1 92 ? 8.201 4.101 -0.877 1.00 80.81 92 LEU A N 1
ATOM 648 C CA . LEU A 1 92 ? 8.636 4.533 -2.212 1.00 80.81 92 LEU A CA 1
ATOM 649 C C . LEU A 1 92 ? 10.105 4.984 -2.259 1.00 80.81 92 LEU A C 1
ATOM 651 O O . LEU A 1 92 ? 10.733 4.876 -3.313 1.00 80.81 92 LEU A O 1
ATOM 655 N N . ALA A 1 93 ? 10.662 5.481 -1.155 1.00 83.06 93 ALA A N 1
ATOM 656 C CA . ALA A 1 93 ? 12.073 5.849 -1.062 1.00 83.06 93 ALA A CA 1
ATOM 657 C C . ALA A 1 93 ? 12.993 4.633 -0.846 1.00 83.06 93 ALA A C 1
ATOM 659 O O . ALA A 1 93 ? 14.109 4.608 -1.360 1.00 83.06 93 ALA A O 1
ATOM 660 N N . THR A 1 94 ? 12.534 3.621 -0.102 1.00 85.44 94 THR A N 1
ATOM 661 C CA . THR A 1 94 ? 13.342 2.434 0.241 1.00 85.44 94 THR A CA 1
ATOM 662 C C . THR A 1 94 ? 13.185 1.267 -0.726 1.00 85.44 94 THR A C 1
ATOM 664 O O . THR A 1 94 ? 14.124 0.490 -0.885 1.00 85.44 94 THR A O 1
ATOM 667 N N . CYS A 1 95 ? 12.027 1.121 -1.367 1.00 83.44 95 CYS A N 1
ATOM 668 C CA . CYS A 1 95 ? 11.789 0.081 -2.359 1.00 83.44 95 CYS A CA 1
ATOM 669 C C . CYS A 1 95 ? 12.480 0.434 -3.686 1.00 83.44 95 CYS A C 1
ATOM 671 O O . CYS A 1 95 ? 12.364 1.565 -4.173 1.00 83.44 95 CYS A O 1
ATOM 673 N N . LYS A 1 96 ? 13.192 -0.543 -4.252 1.00 74.31 96 LYS A N 1
ATOM 674 C CA . LYS A 1 96 ? 13.972 -0.445 -5.491 1.00 74.31 96 LYS A CA 1
ATOM 675 C C . LYS A 1 96 ? 13.466 -1.444 -6.518 1.00 74.31 96 LYS A C 1
ATOM 677 O O . LYS A 1 96 ? 13.013 -2.529 -6.089 1.00 74.31 96 LYS A O 1
#

Secondary structure (DSSP, 8-state):
------------------------PPPPHHHHHHHHHHHHHHHHTTS-GGG-HHHHHHHHHHHHHHHS-HHHHHT--SS--GGGHHHHHHHHHH--

Sequence (96 aa):
MGAMKALAGLALGIVVLGGTAVAAVPPTRDQVRVKLLDQCVLSQSGKSDSQGAGPKCTCYAAKISKAMTDEEVAKFKKGIPKRLAPDAQTALATCK

Foldseek 3Di:
DDDDDDDDDDDDDPPPPPVPPPVPQQADLVSQLVQQLVVQLVVCVVPDVVVVSNQLSNQLSVQQSVVDDVVCSSVPDDDGDPVCPVVSVVSSVPGD